Protein AF-A0A1I1H0F3-F1 (afdb_monomer)

Radius of gyration: 23.5 Å; Cα contacts (8 Å, |Δi|>4): 215; chains: 1; bounding box: 67×67×45 Å

Foldseek 3Di:
DDDDDDDDDDDDDDDDDDDDDDDDDDDDDDDPPDVPPVVVVVVVVVVVVVQVQQQDWQDPVNVCVLCVVVVFDKAFDPDDDLCLAPFDWTWIDGPNKIKIKGADNGSVSLVVQVVQADLQRQGGVNHGSDQPARWFWFDGHRMIMIIRDDPVVVQVSCCVRGNHTPRD

Structure (mmCIF, N/CA/C/O backbone):
data_AF-A0A1I1H0F3-F1
#
_entry.id   AF-A0A1I1H0F3-F1
#
loop_
_atom_site.group_PDB
_atom_site.id
_atom_site.type_symbol
_atom_site.label_atom_id
_atom_site.label_alt_id
_atom_site.label_comp_id
_atom_site.label_asym_id
_atom_site.label_entity_id
_atom_site.label_seq_id
_atom_site.pdbx_PDB_ins_code
_atom_site.Cartn_x
_atom_site.Cartn_y
_atom_site.Cartn_z
_atom_site.occupancy
_atom_site.B_iso_or_equiv
_atom_site.auth_seq_id
_atom_site.auth_comp_id
_atom_site.auth_asym_id
_atom_site.auth_atom_id
_atom_site.pdbx_PDB_model_num
ATOM 1 N N . MET A 1 1 ? -47.892 -18.782 11.799 1.00 42.34 1 MET A N 1
ATOM 2 C CA . MET A 1 1 ? -47.620 -20.010 11.016 1.00 42.34 1 MET A CA 1
ATOM 3 C C . MET A 1 1 ? -46.117 -20.148 10.818 1.00 42.34 1 MET A C 1
ATOM 5 O O . MET A 1 1 ? -45.502 -19.224 10.311 1.00 42.34 1 MET A O 1
ATOM 9 N N . LYS A 1 2 ? -45.526 -21.258 11.277 1.00 52.66 2 LYS A N 1
ATOM 10 C CA . LYS A 1 2 ? -44.094 -21.575 11.137 1.00 52.66 2 LYS A CA 1
ATOM 11 C C . LYS A 1 2 ? -43.826 -22.123 9.733 1.00 52.66 2 LYS A C 1
ATOM 13 O O . LYS A 1 2 ? -44.482 -23.089 9.350 1.00 52.66 2 LYS A O 1
ATOM 18 N N . ARG A 1 3 ? -42.848 -21.582 9.005 1.00 56.72 3 ARG A N 1
ATOM 19 C CA . ARG A 1 3 ? -42.232 -22.269 7.858 1.00 56.72 3 ARG A CA 1
ATOM 20 C C . ARG A 1 3 ? -40.715 -22.158 7.972 1.00 56.72 3 ARG A C 1
ATOM 22 O O . ARG A 1 3 ? -40.192 -21.163 8.457 1.00 56.72 3 ARG A O 1
ATOM 29 N N . LYS A 1 4 ? -40.085 -23.293 7.698 1.00 53.72 4 LYS A N 1
ATOM 30 C CA . LYS A 1 4 ? -38.813 -23.780 8.229 1.00 53.72 4 LYS A CA 1
ATOM 31 C C . LYS A 1 4 ? -37.687 -23.535 7.219 1.00 53.72 4 LYS A C 1
ATOM 33 O O . LYS A 1 4 ? -37.937 -23.614 6.020 1.00 53.72 4 LYS A O 1
ATOM 38 N N . SER A 1 5 ? -36.476 -23.297 7.728 1.00 48.81 5 SER A N 1
ATOM 39 C CA . SER A 1 5 ? -35.208 -23.325 6.989 1.00 48.81 5 SER A CA 1
ATOM 40 C C . SER A 1 5 ? -35.023 -24.613 6.194 1.00 48.81 5 SER A C 1
ATOM 42 O O . SER A 1 5 ? -35.322 -25.694 6.701 1.00 48.81 5 SER A O 1
ATOM 44 N N . ILE A 1 6 ? -34.418 -24.497 5.012 1.00 61.78 6 ILE A N 1
ATOM 45 C CA . ILE A 1 6 ? -33.747 -25.605 4.331 1.00 61.78 6 ILE A CA 1
ATOM 46 C C . ILE A 1 6 ? -32.340 -25.118 3.975 1.00 61.78 6 ILE A C 1
ATOM 48 O O . ILE A 1 6 ? -32.153 -24.296 3.084 1.00 61.78 6 ILE A O 1
ATOM 52 N N . LEU A 1 7 ? -31.373 -25.593 4.761 1.00 49.56 7 LEU A N 1
ATOM 53 C CA . LEU A 1 7 ? -29.944 -25.567 4.471 1.00 49.56 7 LEU A CA 1
ATOM 54 C C . LEU A 1 7 ? -29.680 -26.633 3.397 1.00 49.56 7 LEU A C 1
ATOM 56 O O . LEU A 1 7 ? -29.901 -27.814 3.658 1.00 49.56 7 LEU A O 1
ATOM 60 N N . THR A 1 8 ? -29.179 -26.251 2.228 1.00 60.53 8 THR A N 1
ATOM 61 C CA . THR A 1 8 ? -28.608 -27.197 1.256 1.00 60.53 8 THR A CA 1
ATOM 62 C C . THR A 1 8 ? -27.093 -27.066 1.273 1.00 60.53 8 THR A C 1
ATOM 64 O O . THR A 1 8 ? -26.519 -26.159 0.680 1.00 60.53 8 THR A O 1
ATOM 67 N N . LEU A 1 9 ? -26.467 -27.978 2.015 1.00 46.19 9 LEU A N 1
ATOM 68 C CA . LEU A 1 9 ? -25.030 -28.198 2.091 1.00 46.19 9 LEU A CA 1
ATOM 69 C C . LEU A 1 9 ? -24.643 -29.169 0.964 1.00 46.19 9 LEU A C 1
ATOM 71 O O . LEU A 1 9 ? -24.846 -30.374 1.091 1.00 46.19 9 LEU A O 1
ATOM 75 N N . THR A 1 10 ? -24.130 -28.664 -0.156 1.00 59.62 10 THR A N 1
ATOM 76 C CA . THR A 1 10 ? -23.590 -29.515 -1.227 1.00 59.62 10 THR A CA 1
ATOM 77 C C . THR A 1 10 ? -22.103 -29.748 -0.995 1.00 59.62 10 THR A C 1
ATOM 79 O O . THR A 1 10 ? -21.269 -28.891 -1.277 1.00 59.62 10 THR A O 1
ATOM 82 N N . LEU A 1 11 ? -21.793 -30.928 -0.462 1.00 48.69 11 LEU A N 1
ATOM 83 C CA . LEU A 1 11 ? -20.453 -31.490 -0.366 1.00 48.6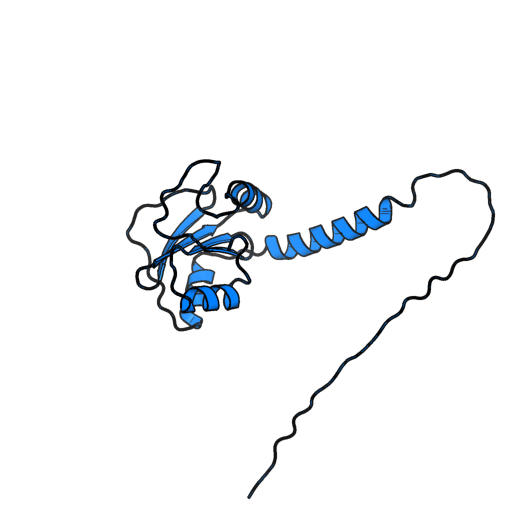9 11 LEU A CA 1
ATOM 84 C C . LEU A 1 11 ? -20.069 -32.039 -1.754 1.00 48.69 11 LEU A C 1
ATOM 86 O O . LEU A 1 11 ? -20.609 -33.057 -2.180 1.00 48.69 11 LEU A O 1
ATOM 90 N N . VAL A 1 12 ? -19.173 -31.368 -2.480 1.00 62.12 12 VAL A N 1
ATOM 91 C CA . VAL A 1 12 ? -18.610 -31.899 -3.734 1.00 62.12 12 VAL A CA 1
ATOM 92 C C . VAL A 1 12 ? -17.225 -32.454 -3.433 1.00 62.12 12 VAL A C 1
ATOM 94 O O . VAL A 1 12 ? -16.234 -31.731 -3.411 1.00 62.12 12 VAL A O 1
ATOM 97 N N . SER A 1 13 ? -17.166 -33.758 -3.179 1.00 55.97 13 SER A N 1
ATOM 98 C CA . SER A 1 13 ? -15.934 -34.539 -3.227 1.00 55.97 13 SER A CA 1
ATOM 99 C C . SER A 1 13 ? -15.834 -35.202 -4.600 1.00 55.97 13 SER A C 1
ATOM 101 O O . SER A 1 13 ? -16.546 -36.170 -4.866 1.00 55.97 13 SER A O 1
ATOM 103 N N . MET A 1 14 ? -14.940 -34.722 -5.462 1.00 51.75 14 MET A N 1
ATOM 104 C CA . MET A 1 14 ? -14.473 -35.507 -6.606 1.00 51.75 14 MET A CA 1
ATOM 105 C C . MET A 1 14 ? -12.957 -35.639 -6.552 1.00 51.75 14 MET A C 1
ATOM 107 O O . MET A 1 14 ? -12.189 -34.808 -7.027 1.00 51.75 14 MET A O 1
ATOM 111 N N . LEU A 1 15 ? -12.571 -36.742 -5.919 1.00 56.00 15 LEU A N 1
ATOM 112 C CA . LEU A 1 15 ? -11.284 -37.397 -6.018 1.00 56.00 15 LEU A CA 1
ATOM 113 C C . LEU A 1 15 ? -11.090 -37.841 -7.477 1.00 56.00 15 LEU A C 1
ATOM 115 O O . LEU A 1 15 ? -11.823 -38.700 -7.958 1.00 56.00 15 LEU A O 1
ATOM 119 N N . SER A 1 16 ? -10.126 -37.253 -8.182 1.00 55.16 16 SER A N 1
ATOM 120 C CA . SER A 1 16 ? -9.688 -37.739 -9.494 1.00 55.16 16 SER A CA 1
ATOM 121 C C . SER A 1 16 ? -8.245 -38.211 -9.389 1.00 55.16 16 SER A C 1
ATOM 123 O O . SER A 1 16 ? -7.298 -37.454 -9.576 1.00 55.16 16 SER A O 1
ATOM 125 N N . THR A 1 17 ? -8.087 -39.488 -9.049 1.00 51.88 17 THR A N 1
ATOM 126 C CA . THR A 1 17 ? -6.879 -40.266 -9.324 1.00 51.88 17 THR A CA 1
ATOM 127 C C . THR A 1 17 ? -6.742 -40.433 -10.833 1.00 51.88 17 THR A C 1
ATOM 129 O O . THR A 1 17 ? -7.528 -41.155 -11.444 1.00 51.88 17 THR A O 1
ATOM 132 N N . VAL A 1 18 ? -5.746 -39.788 -11.441 1.00 59.53 18 VAL A N 1
ATOM 133 C CA . VAL A 1 18 ? -5.332 -40.119 -12.808 1.00 59.53 18 VAL A CA 1
ATOM 134 C C . VAL A 1 18 ? -4.363 -41.294 -12.736 1.00 59.53 18 VAL A C 1
ATOM 136 O O . VAL A 1 18 ? -3.294 -41.218 -12.133 1.00 59.53 18 VAL A O 1
ATOM 139 N N . VAL A 1 19 ? -4.798 -42.401 -13.330 1.00 59.81 19 VAL A N 1
ATOM 140 C CA . VAL A 1 19 ? -4.054 -43.644 -13.513 1.00 59.81 19 VAL A CA 1
ATOM 141 C C . VAL A 1 19 ? -2.915 -43.407 -14.503 1.00 59.81 19 VAL A C 1
ATOM 143 O O . VAL A 1 19 ? -3.135 -42.949 -15.623 1.00 59.81 19 VAL A O 1
ATOM 146 N N . LEU A 1 20 ? -1.696 -43.755 -14.092 1.00 53.69 20 LEU A N 1
ATOM 147 C CA . LEU A 1 20 ? -0.551 -43.911 -14.981 1.00 53.69 20 LEU A CA 1
ATOM 148 C C . LEU A 1 20 ? -0.777 -45.150 -15.855 1.00 53.69 20 LEU A C 1
ATOM 150 O O . LEU A 1 20 ? -0.683 -46.277 -15.372 1.00 53.69 20 LEU A O 1
ATOM 154 N N . ILE A 1 21 ? -1.054 -44.943 -17.141 1.00 60.72 21 ILE A N 1
ATOM 155 C CA . ILE A 1 21 ? -0.974 -45.998 -18.154 1.00 60.72 21 ILE A CA 1
ATOM 156 C C . ILE A 1 21 ? 0.386 -45.860 -18.833 1.00 60.72 21 ILE A C 1
ATOM 158 O O . ILE A 1 21 ? 0.605 -44.973 -19.655 1.00 60.72 21 ILE A O 1
ATOM 162 N N . GLY A 1 22 ? 1.314 -46.737 -18.455 1.00 42.88 22 GLY A N 1
ATOM 163 C CA . GLY A 1 22 ? 2.508 -47.018 -19.239 1.00 42.88 22 GLY A CA 1
ATOM 164 C C . GLY A 1 22 ? 2.218 -48.128 -20.247 1.00 42.88 22 GLY A C 1
ATOM 165 O O . GLY A 1 22 ? 1.671 -49.162 -19.872 1.00 42.88 22 GLY A O 1
ATOM 166 N N . GLY A 1 23 ? 2.632 -47.930 -21.502 1.00 39.69 23 GLY A N 1
ATOM 167 C CA . GLY A 1 23 ? 2.860 -49.036 -22.433 1.00 39.69 23 GLY A CA 1
ATOM 168 C C . GLY A 1 23 ? 2.566 -48.754 -23.905 1.00 39.69 23 GLY A C 1
ATOM 169 O O . GLY A 1 23 ? 1.469 -49.041 -24.371 1.00 39.69 23 GLY A O 1
ATOM 170 N N . CYS A 1 24 ? 3.586 -48.339 -24.667 1.00 40.09 24 CYS A N 1
ATOM 171 C CA . CYS A 1 24 ? 3.897 -49.004 -25.937 1.00 40.09 24 CYS A CA 1
ATOM 172 C C . CYS A 1 24 ? 5.334 -48.746 -26.423 1.00 40.09 24 CYS A C 1
ATOM 174 O O . CYS A 1 24 ? 5.803 -47.615 -26.476 1.00 40.09 24 CYS A O 1
ATOM 176 N N . ASN A 1 25 ? 5.945 -49.857 -26.836 1.00 41.53 25 ASN A N 1
ATOM 177 C CA . ASN A 1 25 ? 7.059 -50.075 -27.755 1.00 41.53 25 ASN A CA 1
ATOM 178 C C . ASN A 1 25 ? 8.489 -49.603 -27.457 1.00 41.53 25 ASN A C 1
ATOM 180 O O . ASN A 1 25 ? 8.853 -48.432 -27.486 1.00 41.53 25 ASN A O 1
ATOM 184 N N . SER A 1 26 ? 9.349 -50.623 -27.394 1.00 50.00 26 SER A N 1
ATOM 185 C CA . SER A 1 26 ? 10.739 -50.582 -27.818 1.00 50.00 26 SER A CA 1
ATOM 186 C C . SER A 1 26 ? 10.850 -50.158 -29.287 1.00 50.00 26 SER A C 1
ATOM 188 O O . SER A 1 26 ? 10.581 -50.937 -30.197 1.00 50.00 26 SER A O 1
ATOM 190 N N . ALA A 1 27 ? 11.332 -48.942 -29.509 1.00 35.44 27 ALA A N 1
ATOM 191 C CA . ALA A 1 27 ? 12.095 -48.578 -30.691 1.00 35.44 27 ALA A CA 1
ATOM 192 C C . ALA A 1 27 ? 13.275 -47.726 -30.216 1.00 35.44 27 ALA A C 1
ATOM 194 O O . ALA A 1 27 ? 13.106 -46.731 -29.514 1.00 35.44 27 ALA A O 1
ATOM 195 N N . LYS A 1 28 ? 14.489 -48.186 -30.526 1.00 44.72 28 LYS A N 1
ATOM 196 C CA . LYS A 1 28 ? 15.737 -47.469 -30.270 1.00 44.72 28 LYS A CA 1
ATOM 197 C C . LYS A 1 28 ? 15.717 -46.141 -31.026 1.00 44.72 28 LYS A C 1
ATOM 199 O O . LYS A 1 28 ? 15.913 -46.144 -32.235 1.00 44.72 28 LYS A O 1
ATOM 204 N N . THR A 1 29 ? 15.631 -45.041 -30.291 1.00 33.31 29 THR A N 1
ATOM 205 C CA . THR A 1 29 ? 16.225 -43.766 -30.695 1.00 33.31 29 THR A CA 1
ATOM 206 C C . THR A 1 29 ? 16.513 -42.942 -29.449 1.00 33.31 29 THR A C 1
ATOM 208 O O . THR A 1 29 ? 15.653 -42.688 -28.612 1.00 33.31 29 THR A O 1
ATOM 211 N N . THR A 1 30 ? 17.785 -42.609 -29.300 1.00 47.47 30 THR A N 1
ATOM 212 C CA . THR A 1 30 ? 18.353 -41.729 -28.289 1.00 47.47 30 THR A CA 1
ATOM 213 C C . THR A 1 30 ? 17.699 -40.350 -28.365 1.00 47.47 30 THR A C 1
ATOM 215 O O . THR A 1 30 ? 17.894 -39.679 -29.368 1.00 47.47 30 THR A O 1
ATOM 218 N N . ASP A 1 31 ? 16.998 -39.892 -27.322 1.00 36.28 31 ASP A N 1
ATOM 219 C CA . ASP A 1 31 ? 16.785 -38.450 -27.133 1.00 36.28 31 ASP A CA 1
ATOM 220 C C . ASP A 1 31 ? 16.504 -38.070 -25.667 1.00 36.28 31 ASP A C 1
ATOM 222 O O . ASP A 1 31 ? 15.518 -38.473 -25.050 1.00 36.28 31 ASP A O 1
ATOM 226 N N . LYS A 1 32 ? 17.418 -37.288 -25.084 1.00 43.97 32 LYS A N 1
ATOM 227 C CA . LYS A 1 32 ? 17.444 -36.839 -23.679 1.00 43.97 32 LYS A CA 1
ATOM 228 C C . LYS A 1 32 ? 16.688 -35.508 -23.478 1.00 43.97 32 LYS A C 1
ATOM 230 O O . LYS A 1 32 ? 17.161 -34.664 -22.731 1.00 43.97 32 LYS A O 1
ATOM 235 N N . ASN A 1 33 ? 15.538 -35.288 -24.123 1.00 45.16 33 ASN A N 1
ATOM 236 C CA . ASN A 1 33 ? 14.913 -33.948 -24.160 1.00 45.16 33 ASN A CA 1
ATOM 237 C C . ASN A 1 33 ? 13.405 -33.876 -23.834 1.00 45.16 33 ASN A C 1
ATOM 239 O O . ASN A 1 33 ? 12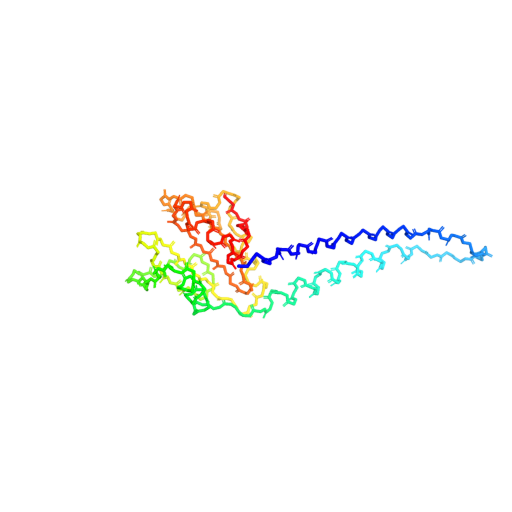.796 -32.824 -23.994 1.00 45.16 33 ASN A O 1
ATOM 243 N N . ALA A 1 34 ? 12.772 -34.949 -23.347 1.00 43.12 34 ALA A N 1
ATOM 244 C CA . ALA A 1 34 ? 11.321 -34.939 -23.085 1.00 43.12 34 ALA A CA 1
ATOM 245 C C . ALA A 1 34 ? 10.913 -34.502 -21.660 1.00 43.12 34 ALA A C 1
ATOM 247 O O . ALA A 1 34 ? 9.748 -34.184 -21.432 1.00 43.12 34 ALA A O 1
ATOM 248 N N . LYS A 1 35 ? 11.842 -34.466 -20.692 1.00 40.00 35 LYS A N 1
ATOM 249 C CA . LYS A 1 35 ? 11.527 -34.118 -19.290 1.00 40.00 35 LYS A CA 1
ATOM 250 C C . LYS A 1 35 ? 11.472 -32.602 -19.036 1.00 40.00 35 LYS A C 1
ATOM 252 O O . LYS A 1 35 ? 10.827 -32.169 -18.094 1.00 40.00 35 LYS A O 1
ATOM 257 N N . THR A 1 36 ? 12.082 -31.805 -19.907 1.00 43.66 36 THR A N 1
ATOM 258 C CA . THR A 1 36 ? 12.199 -30.342 -19.796 1.00 43.66 36 THR A CA 1
ATOM 259 C C . THR A 1 36 ? 10.946 -29.579 -20.241 1.00 43.66 36 THR A C 1
ATOM 261 O O . THR A 1 36 ? 10.705 -28.478 -19.758 1.00 43.66 36 THR A O 1
ATOM 264 N N . ASN A 1 37 ? 10.099 -30.154 -21.102 1.00 43.38 37 ASN A N 1
ATOM 265 C CA . ASN A 1 37 ? 8.976 -29.416 -21.703 1.00 43.38 37 ASN A CA 1
ATOM 266 C C . ASN A 1 37 ? 7.716 -29.339 -20.819 1.00 43.38 37 ASN A C 1
ATOM 268 O O . ASN A 1 37 ? 6.918 -28.413 -20.969 1.00 43.38 37 ASN A O 1
ATOM 272 N N . ILE A 1 38 ? 7.512 -30.287 -19.896 1.00 47.88 38 ILE A N 1
ATOM 273 C CA . ILE A 1 38 ? 6.316 -30.312 -19.029 1.00 47.88 38 ILE A CA 1
ATOM 274 C C . ILE A 1 38 ? 6.477 -29.355 -17.836 1.00 47.88 38 ILE A C 1
ATOM 276 O O . ILE A 1 38 ? 5.526 -28.656 -17.493 1.00 47.88 38 ILE A O 1
ATOM 280 N N . GLU A 1 39 ? 7.679 -29.253 -17.258 1.00 47.03 39 GLU A N 1
ATOM 281 C CA . GLU A 1 39 ? 7.983 -28.268 -16.206 1.00 47.03 39 GLU A CA 1
ATOM 282 C C . GLU A 1 39 ? 7.907 -26.834 -16.752 1.00 47.03 39 GLU A C 1
ATOM 284 O O . GLU A 1 39 ? 7.196 -26.010 -16.183 1.00 47.03 39 GLU A O 1
ATOM 289 N N . GLN A 1 40 ? 8.480 -26.577 -17.935 1.00 50.28 40 GLN A N 1
ATOM 290 C CA . GLN A 1 40 ? 8.407 -25.266 -18.597 1.00 50.28 40 GLN A CA 1
ATOM 291 C C . GLN A 1 40 ? 6.979 -24.838 -18.960 1.00 50.28 40 GLN A C 1
ATOM 293 O O . GLN A 1 40 ? 6.664 -23.651 -18.929 1.00 50.28 40 GLN A O 1
ATOM 298 N N . SER A 1 41 ? 6.100 -25.784 -19.303 1.00 47.91 41 SER A N 1
ATOM 299 C CA . SER A 1 41 ? 4.706 -25.486 -19.656 1.00 47.91 41 SER A CA 1
ATOM 300 C C . SER A 1 41 ? 3.845 -25.202 -18.421 1.00 47.91 41 SER A C 1
ATOM 302 O O . SER A 1 41 ? 2.985 -24.328 -18.463 1.00 47.91 41 SER A O 1
ATOM 304 N N . ALA A 1 42 ? 4.081 -25.898 -17.305 1.00 50.38 42 ALA A N 1
ATOM 305 C CA . ALA A 1 42 ? 3.392 -25.632 -16.042 1.00 50.38 42 ALA A CA 1
ATOM 306 C C . ALA A 1 42 ? 3.877 -24.331 -15.378 1.00 50.38 42 ALA A C 1
ATOM 308 O O . ALA A 1 42 ? 3.069 -23.607 -14.793 1.00 50.38 42 ALA A O 1
ATOM 309 N N . GLU A 1 43 ? 5.169 -24.012 -15.499 1.00 48.38 43 GLU A N 1
ATOM 310 C CA . GLU A 1 43 ? 5.729 -22.717 -15.105 1.00 48.38 43 GLU A CA 1
ATOM 311 C C . GLU A 1 43 ? 5.177 -21.588 -15.973 1.00 48.38 43 GLU A C 1
ATOM 313 O O . GLU A 1 43 ? 4.659 -20.632 -15.412 1.00 48.38 43 GLU A O 1
ATOM 318 N N . LYS A 1 44 ? 5.147 -21.732 -17.308 1.00 51.75 44 LYS A N 1
ATOM 319 C CA . LYS A 1 44 ? 4.524 -20.741 -18.207 1.00 51.75 44 LYS A CA 1
ATOM 320 C C . LYS A 1 44 ? 3.049 -20.505 -17.916 1.00 51.75 44 LYS A C 1
ATOM 322 O O . LYS A 1 44 ? 2.620 -19.364 -17.922 1.00 51.75 44 LYS A O 1
ATOM 327 N N . VAL A 1 45 ? 2.266 -21.548 -17.641 1.00 54.22 45 VAL A N 1
ATOM 328 C CA . VAL A 1 45 ? 0.836 -21.386 -17.324 1.00 54.22 45 VAL A CA 1
ATOM 329 C C . VAL A 1 45 ? 0.639 -20.730 -15.952 1.00 54.22 45 VAL A C 1
ATOM 331 O O . VAL A 1 45 ? -0.282 -19.933 -15.791 1.00 54.22 45 VAL A O 1
ATOM 334 N N . LYS A 1 46 ? 1.502 -21.005 -14.963 1.00 52.59 46 LYS A N 1
ATOM 335 C CA . LYS A 1 46 ? 1.499 -20.267 -13.687 1.00 52.59 46 LYS A CA 1
ATOM 336 C C . LYS A 1 46 ? 1.914 -18.810 -13.865 1.00 52.59 46 LYS A C 1
ATOM 338 O O . LYS A 1 46 ? 1.265 -17.952 -13.278 1.00 52.59 46 LYS A O 1
ATOM 343 N N . ASP A 1 47 ? 2.933 -18.545 -14.674 1.00 51.56 47 ASP A N 1
ATOM 344 C CA . ASP A 1 47 ? 3.380 -17.194 -15.011 1.00 51.56 47 ASP A CA 1
ATOM 345 C C . ASP A 1 47 ? 2.296 -16.433 -15.767 1.00 51.56 47 ASP A C 1
ATOM 347 O O . ASP A 1 47 ? 1.998 -15.300 -15.419 1.00 51.56 47 ASP A O 1
ATOM 351 N N . ASP A 1 48 ? 1.630 -17.059 -16.736 1.00 50.06 48 ASP A N 1
ATOM 352 C CA . ASP A 1 48 ? 0.563 -16.439 -17.519 1.00 50.06 48 ASP A CA 1
ATOM 353 C C . ASP A 1 48 ? -0.677 -16.161 -16.649 1.00 50.06 48 ASP A C 1
ATOM 355 O O . ASP A 1 48 ? -1.258 -15.082 -16.734 1.00 50.06 48 ASP A O 1
ATOM 359 N N . VAL A 1 49 ? -1.060 -17.068 -15.741 1.00 52.56 49 VAL A N 1
ATOM 360 C CA . VAL A 1 49 ? -2.185 -16.845 -14.808 1.00 52.56 49 VAL A CA 1
ATOM 361 C C . VAL A 1 49 ? -1.836 -15.814 -13.723 1.00 52.56 49 VAL A C 1
ATOM 363 O O . VAL A 1 49 ? -2.678 -14.979 -13.383 1.00 52.56 49 VAL A O 1
ATOM 366 N N . ALA A 1 50 ? -0.602 -15.809 -13.210 1.00 52.66 50 ALA A N 1
ATOM 367 C CA . ALA A 1 50 ? -0.117 -14.771 -12.300 1.00 52.66 50 ALA A CA 1
ATOM 368 C C . ALA A 1 50 ? -0.021 -13.404 -13.004 1.00 52.66 50 ALA A C 1
ATOM 370 O O . ALA A 1 50 ? -0.420 -12.386 -12.436 1.00 52.66 50 ALA A O 1
ATOM 371 N N . ASN A 1 51 ? 0.417 -13.372 -14.265 1.00 52.81 51 ASN A N 1
ATOM 372 C CA . ASN A 1 51 ? 0.498 -12.168 -15.092 1.00 52.81 51 ASN A CA 1
ATOM 373 C C . ASN A 1 51 ? -0.877 -11.599 -15.441 1.00 52.81 51 ASN A C 1
ATOM 375 O O . ASN A 1 51 ? -1.045 -10.380 -15.434 1.00 52.81 51 ASN A O 1
ATOM 379 N N . VAL A 1 52 ? -1.888 -12.441 -15.678 1.00 54.22 52 VAL A N 1
ATOM 380 C CA . VAL A 1 52 ? -3.264 -11.971 -15.910 1.00 54.22 52 VAL A CA 1
ATOM 381 C C . VAL A 1 52 ? -3.816 -11.240 -14.681 1.00 54.22 52 VAL A C 1
ATOM 383 O O . VAL A 1 52 ? -4.451 -10.202 -14.841 1.00 54.22 52 VAL A O 1
ATOM 386 N N . GLY A 1 53 ? -3.529 -11.707 -13.459 1.00 54.03 53 GLY A N 1
ATOM 387 C CA . GLY A 1 53 ? -3.911 -11.000 -12.227 1.00 54.03 53 GLY A CA 1
ATOM 388 C C . GLY A 1 53 ? -3.082 -9.737 -11.949 1.00 54.03 53 GLY A C 1
ATOM 389 O O . GLY A 1 53 ? -3.608 -8.752 -11.431 1.00 54.03 53 GLY A O 1
ATOM 390 N N . ASN A 1 54 ? -1.802 -9.738 -12.330 1.00 55.97 54 ASN A N 1
ATOM 391 C CA . ASN A 1 54 ? -0.866 -8.637 -12.082 1.00 55.97 54 ASN A CA 1
ATOM 392 C C . ASN A 1 54 ? -0.979 -7.466 -13.075 1.00 55.97 54 ASN A C 1
ATOM 394 O O . ASN A 1 54 ? -0.493 -6.376 -12.779 1.00 55.97 54 ASN A O 1
ATOM 398 N N . ASN A 1 55 ? -1.622 -7.673 -14.225 1.00 63.00 55 ASN A N 1
ATOM 399 C CA . ASN A 1 55 ? -1.887 -6.626 -15.218 1.00 63.00 55 ASN A CA 1
ATOM 400 C C . ASN A 1 55 ? -3.208 -5.879 -14.978 1.00 63.00 55 ASN A C 1
ATOM 402 O O . ASN A 1 55 ? -3.545 -4.957 -15.722 1.00 63.00 55 ASN A O 1
ATOM 406 N N . ILE A 1 56 ? -3.973 -6.260 -13.952 1.00 82.75 56 ILE A N 1
ATOM 407 C CA . ILE A 1 56 ? -5.195 -5.547 -13.586 1.00 82.75 56 ILE A CA 1
ATOM 408 C C . ILE A 1 56 ? -4.794 -4.261 -12.872 1.00 82.75 56 ILE A C 1
ATOM 410 O O . ILE A 1 56 ? -4.143 -4.290 -11.826 1.00 82.75 56 ILE A O 1
ATOM 414 N N . LYS A 1 57 ? -5.193 -3.126 -13.445 1.00 90.19 57 LYS A N 1
ATOM 415 C CA . LYS A 1 57 ? -4.960 -1.823 -12.835 1.00 90.19 57 LYS A CA 1
ATOM 416 C C . LYS A 1 57 ? -5.776 -1.707 -11.548 1.00 90.19 57 LYS A C 1
ATOM 418 O O . LYS A 1 57 ? -6.989 -1.893 -11.583 1.00 90.19 57 LYS A O 1
ATOM 423 N N . TYR A 1 58 ? -5.114 -1.394 -10.441 1.00 94.75 58 TYR A N 1
ATOM 424 C CA . TYR A 1 58 ? -5.762 -1.089 -9.169 1.00 94.75 58 TYR A CA 1
ATOM 425 C C . TYR A 1 58 ? -5.256 0.254 -8.674 1.00 94.75 58 TYR A C 1
ATOM 427 O O . TYR A 1 58 ? -4.068 0.413 -8.413 1.00 94.75 58 TYR A O 1
ATOM 435 N N . THR A 1 59 ? -6.138 1.236 -8.595 1.00 97.06 59 THR A N 1
ATOM 436 C CA . THR A 1 59 ? -5.753 2.636 -8.440 1.00 97.06 59 THR A CA 1
ATOM 437 C C . THR A 1 59 ? -5.917 3.159 -7.025 1.00 97.06 59 THR A C 1
ATOM 439 O O . THR A 1 59 ? -6.559 2.546 -6.167 1.00 97.06 59 THR A O 1
ATOM 442 N N . ALA A 1 60 ? -5.401 4.365 -6.790 1.00 97.50 60 ALA A N 1
ATOM 443 C CA . ALA A 1 60 ? -5.674 5.102 -5.561 1.00 97.50 60 ALA A CA 1
ATOM 444 C C . ALA A 1 60 ? -7.178 5.352 -5.341 1.00 97.50 60 ALA A C 1
ATOM 446 O O . ALA A 1 60 ? -7.629 5.387 -4.194 1.00 97.50 60 ALA A O 1
ATOM 447 N N . ILE A 1 61 ? -7.956 5.492 -6.421 1.00 97.19 61 ILE A N 1
ATOM 448 C CA . ILE A 1 61 ? -9.417 5.638 -6.366 1.00 97.19 61 ILE A CA 1
ATOM 449 C C . ILE A 1 61 ? -10.070 4.316 -5.957 1.00 97.19 61 ILE A C 1
ATOM 451 O O . ILE A 1 61 ? -10.953 4.324 -5.101 1.00 97.19 61 ILE A O 1
ATOM 455 N N . ASP A 1 62 ? -9.613 3.190 -6.509 1.00 97.69 62 ASP A N 1
ATOM 456 C CA . ASP A 1 62 ? -10.136 1.862 -6.164 1.00 97.69 62 ASP A CA 1
ATOM 457 C C . ASP A 1 62 ? -9.900 1.548 -4.684 1.00 97.69 62 ASP A C 1
ATOM 459 O O . ASP A 1 62 ? -10.837 1.186 -3.974 1.00 97.69 62 ASP A O 1
ATOM 463 N N . LEU A 1 63 ? -8.689 1.820 -4.178 1.00 98.00 63 LEU A N 1
ATOM 464 C CA . LEU A 1 63 ? -8.384 1.697 -2.752 1.00 98.00 63 LEU A CA 1
ATOM 465 C C . LEU A 1 63 ? -9.321 2.542 -1.886 1.00 98.00 63 LEU A C 1
ATOM 467 O O . LEU A 1 63 ? -9.855 2.056 -0.889 1.00 98.00 63 LEU A O 1
ATOM 471 N N . LYS A 1 64 ? -9.535 3.808 -2.256 1.00 97.69 64 LYS A N 1
ATOM 472 C CA . LYS A 1 64 ? -10.425 4.704 -1.513 1.00 97.69 64 LYS A CA 1
ATOM 473 C C . LYS A 1 64 ? -11.858 4.179 -1.505 1.00 97.69 64 LYS A C 1
ATOM 475 O O . LYS A 1 64 ? -12.476 4.145 -0.443 1.00 97.69 64 LYS A O 1
ATOM 480 N N . ASN A 1 65 ? -12.362 3.736 -2.653 1.00 97.75 65 ASN A N 1
ATOM 481 C CA . ASN A 1 65 ? -13.708 3.191 -2.783 1.00 97.75 65 ASN A CA 1
ATOM 482 C C . ASN A 1 65 ? -13.887 1.926 -1.947 1.00 97.75 65 ASN A C 1
ATOM 484 O O . ASN A 1 65 ? -14.848 1.845 -1.188 1.00 97.75 65 ASN A O 1
ATOM 488 N N . ASP A 1 66 ? -12.959 0.974 -2.022 1.00 97.62 66 ASP A N 1
ATOM 489 C CA . ASP A 1 66 ? -13.058 -0.279 -1.275 1.00 97.62 66 ASP A CA 1
ATOM 490 C C . ASP A 1 66 ? -13.071 -0.044 0.243 1.00 97.62 66 ASP A C 1
ATOM 492 O O . ASP A 1 66 ? -13.883 -0.629 0.964 1.00 97.62 66 ASP A O 1
ATOM 496 N N . ILE A 1 67 ? -12.221 0.860 0.738 1.00 97.50 67 ILE A N 1
ATOM 497 C CA . ILE A 1 67 ? -12.154 1.194 2.167 1.00 97.50 67 ILE A CA 1
ATOM 498 C C . ILE A 1 67 ? -13.398 1.971 2.627 1.00 97.50 67 ILE A C 1
ATOM 500 O O . ILE A 1 67 ? -13.914 1.715 3.718 1.00 97.50 67 ILE A O 1
ATOM 504 N N . VAL A 1 68 ? -13.925 2.875 1.795 1.00 97.19 68 VAL A N 1
ATOM 505 C CA . VAL A 1 68 ? -15.176 3.600 2.080 1.00 97.19 68 VAL A CA 1
ATOM 506 C C . VAL A 1 68 ? -16.385 2.667 2.066 1.00 97.19 68 VAL A C 1
ATOM 508 O O . VAL A 1 68 ? -17.217 2.737 2.971 1.00 97.19 68 VAL A O 1
ATOM 511 N N . ASN A 1 69 ? -16.459 1.752 1.101 1.00 97.88 69 ASN A N 1
A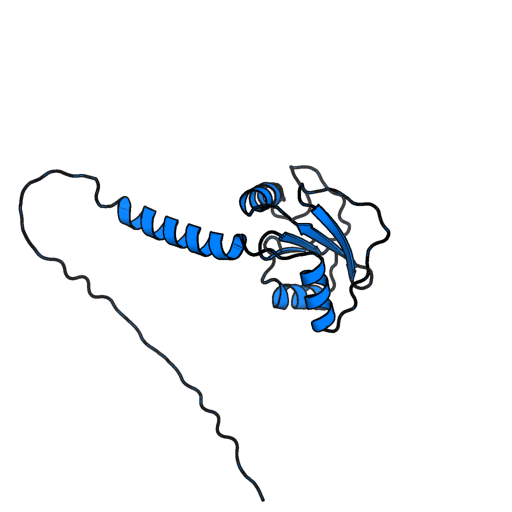TOM 512 C CA . ASN A 1 69 ? -17.518 0.747 1.006 1.00 97.88 69 ASN A CA 1
ATOM 513 C C . ASN A 1 69 ? -17.496 -0.226 2.192 1.00 97.88 69 ASN A C 1
ATOM 515 O O . ASN A 1 69 ? -18.548 -0.697 2.619 1.00 97.88 69 ASN A O 1
ATOM 519 N N . ALA A 1 70 ? -16.321 -0.475 2.773 1.00 96.94 70 ALA A N 1
ATOM 520 C CA . ALA A 1 70 ? -16.169 -1.223 4.018 1.00 96.94 70 ALA A CA 1
ATOM 521 C C . ALA A 1 70 ? -16.573 -0.431 5.283 1.00 96.94 70 ALA A C 1
ATOM 523 O O . ALA A 1 70 ? -16.490 -0.951 6.394 1.00 96.94 70 ALA A O 1
ATOM 524 N N . GLY A 1 71 ? -17.026 0.820 5.142 1.00 97.38 71 GLY A N 1
ATOM 525 C CA . GLY A 1 71 ? -17.513 1.652 6.244 1.00 97.38 71 GLY A CA 1
ATOM 526 C C . GLY A 1 71 ? -16.439 2.498 6.932 1.00 97.38 71 GLY A C 1
ATOM 527 O O . GLY A 1 71 ? -16.713 3.111 7.968 1.00 97.38 71 GLY A O 1
ATOM 528 N N . TYR A 1 72 ? -15.229 2.574 6.374 1.00 97.38 72 TYR A N 1
ATOM 529 C CA . TYR A 1 72 ? -14.141 3.374 6.928 1.00 97.38 72 TYR A CA 1
ATOM 530 C C . TYR A 1 72 ? -13.985 4.718 6.214 1.00 97.38 72 TYR A C 1
ATOM 532 O O . TYR A 1 72 ? -14.390 4.909 5.072 1.00 97.38 72 TYR A O 1
ATOM 540 N N . LYS A 1 73 ? -13.375 5.692 6.895 1.00 95.50 73 LYS A N 1
ATOM 541 C CA . LYS A 1 73 ? -13.098 7.014 6.318 1.00 95.50 73 LYS A CA 1
ATOM 542 C C . LYS A 1 73 ? -11.628 7.117 5.949 1.00 95.50 73 LYS A C 1
ATOM 544 O O . LYS A 1 73 ? -10.785 7.184 6.842 1.00 95.50 73 LYS A O 1
ATOM 549 N N . LEU A 1 74 ? -11.358 7.191 4.651 1.00 95.00 74 LEU A N 1
ATOM 550 C CA . LEU A 1 74 ? -10.031 7.429 4.101 1.00 95.00 74 LEU A CA 1
ATOM 551 C C . LEU A 1 74 ? -9.931 8.894 3.647 1.00 95.00 74 LEU A C 1
ATOM 553 O O . LEU A 1 74 ? -10.726 9.347 2.820 1.00 95.00 74 LEU A O 1
ATOM 557 N N . LYS A 1 75 ? -9.013 9.657 4.245 1.00 95.94 75 LYS A N 1
ATOM 558 C CA . LYS A 1 75 ? -8.808 11.087 3.957 1.00 95.94 75 LYS A CA 1
ATOM 559 C C . LYS A 1 75 ? -7.521 11.284 3.179 1.00 95.94 75 LYS A C 1
ATOM 561 O O . LYS A 1 75 ? -6.565 10.566 3.430 1.00 95.94 75 LYS A O 1
ATOM 566 N N . ASP A 1 76 ? -7.473 12.273 2.303 1.00 94.88 76 ASP A N 1
ATOM 567 C CA . ASP A 1 76 ? -6.237 12.610 1.597 1.00 94.88 76 ASP A CA 1
ATOM 568 C C . ASP A 1 76 ? -5.202 13.138 2.609 1.00 94.88 76 ASP A C 1
ATOM 570 O O . ASP A 1 76 ? -5.547 13.882 3.535 1.00 94.88 76 ASP A O 1
ATOM 574 N N . SER A 1 77 ? -3.948 12.704 2.479 1.00 92.69 77 SER A N 1
ATOM 575 C CA . SER A 1 77 ? -2.853 13.214 3.304 1.00 92.69 77 SER A CA 1
ATOM 576 C C . SER A 1 77 ? -2.428 14.594 2.806 1.00 92.69 77 SER A C 1
ATOM 578 O O . SER A 1 77 ? -2.230 14.796 1.611 1.00 92.69 77 SER A O 1
ATOM 580 N N . ALA A 1 78 ? -2.259 15.542 3.728 1.00 87.75 78 ALA A N 1
ATOM 581 C CA . ALA A 1 78 ? -1.711 16.867 3.425 1.00 87.75 78 ALA A CA 1
ATOM 582 C C . ALA A 1 78 ? -0.173 16.906 3.501 1.00 87.75 78 ALA A C 1
ATOM 584 O O . ALA A 1 78 ? 0.434 17.953 3.281 1.00 87.75 78 ALA A O 1
ATOM 585 N N . GLU A 1 79 ? 0.460 15.792 3.869 1.00 82.94 79 GLU A N 1
ATOM 586 C CA . GLU A 1 79 ? 1.909 15.716 4.005 1.00 82.94 79 GLU A CA 1
ATOM 587 C C . GLU A 1 79 ? 2.609 15.438 2.674 1.00 82.94 79 GLU A C 1
ATOM 589 O O . GLU A 1 79 ? 2.017 14.919 1.730 1.00 82.94 79 GLU A O 1
ATOM 594 N N . GLY A 1 80 ? 3.896 15.785 2.615 1.00 81.38 80 GLY A N 1
ATOM 595 C CA . GLY A 1 80 ? 4.733 15.530 1.449 1.00 81.38 80 GLY A CA 1
ATOM 596 C C . GLY A 1 80 ? 4.919 14.038 1.168 1.00 81.38 80 GLY A C 1
ATOM 597 O O . GLY A 1 80 ? 4.929 13.214 2.089 1.00 81.38 80 GLY A O 1
ATOM 598 N N . LYS A 1 81 ? 5.113 13.730 -0.117 1.00 89.25 81 LYS A N 1
ATOM 599 C CA . LYS A 1 81 ? 5.408 12.382 -0.602 1.00 89.25 81 LYS A CA 1
ATOM 600 C C . LYS A 1 81 ? 6.755 11.898 -0.076 1.00 89.25 81 LYS A C 1
ATOM 602 O O . LYS A 1 81 ? 7.683 12.692 0.094 1.00 89.25 81 LYS A O 1
ATOM 607 N N . LYS A 1 82 ? 6.852 10.603 0.204 1.00 89.88 82 LYS A N 1
ATOM 608 C CA . LYS A 1 82 ? 8.086 9.954 0.656 1.00 89.88 82 LYS A CA 1
ATOM 609 C C . LYS A 1 82 ? 8.919 9.409 -0.490 1.00 89.88 82 LYS A C 1
ATOM 611 O O . LYS A 1 82 ? 10.138 9.394 -0.367 1.00 89.88 82 LYS A O 1
ATOM 616 N N . GLU A 1 83 ? 8.266 8.981 -1.565 1.00 92.44 83 GLU A N 1
ATOM 617 C CA . GLU A 1 83 ? 8.900 8.460 -2.777 1.00 92.44 83 GLU A CA 1
ATOM 618 C C . GLU A 1 83 ? 9.847 7.287 -2.479 1.00 92.44 83 GLU A C 1
ATOM 620 O O . GLU A 1 83 ? 10.891 7.121 -3.107 1.00 92.44 83 GLU A O 1
ATOM 625 N N . TYR A 1 84 ? 9.479 6.446 -1.504 1.00 94.25 84 TYR A N 1
ATOM 626 C CA . TYR A 1 84 ? 10.265 5.261 -1.142 1.00 94.25 84 TYR A CA 1
ATOM 627 C C . TYR A 1 84 ? 10.383 4.256 -2.289 1.00 94.25 84 TYR A C 1
ATOM 629 O O . TYR A 1 84 ? 11.333 3.478 -2.353 1.00 94.25 84 TYR A O 1
ATOM 637 N N . PHE A 1 85 ? 9.407 4.285 -3.190 1.00 97.06 85 PHE A N 1
ATOM 638 C CA . PHE A 1 85 ? 9.309 3.417 -4.342 1.00 97.06 85 PHE A CA 1
ATOM 639 C C . PHE A 1 85 ? 9.070 4.242 -5.608 1.00 97.06 85 PHE A C 1
ATOM 641 O O . PHE A 1 85 ? 8.666 5.401 -5.553 1.00 97.06 85 PHE A O 1
ATOM 648 N N . LYS A 1 86 ? 9.300 3.629 -6.769 1.00 95.88 86 LYS A N 1
ATOM 649 C CA . LYS A 1 86 ? 9.236 4.280 -8.085 1.00 95.88 86 LYS A CA 1
ATOM 650 C C . LYS A 1 86 ? 7.817 4.408 -8.640 1.00 95.88 86 LYS A C 1
ATOM 652 O O . LYS A 1 86 ? 7.635 5.044 -9.678 1.00 95.88 86 LYS A O 1
ATOM 657 N N . GLY A 1 87 ? 6.835 3.757 -8.015 1.00 96.88 87 GLY A N 1
ATOM 658 C CA . GLY A 1 87 ? 5.429 3.881 -8.395 1.00 96.88 87 GLY A CA 1
ATOM 659 C C . GLY A 1 87 ? 4.879 5.279 -8.106 1.00 96.88 87 GLY A C 1
ATOM 660 O O . GLY A 1 87 ? 5.422 6.027 -7.294 1.00 96.88 87 GLY A O 1
ATOM 661 N N . THR A 1 88 ? 3.774 5.636 -8.758 1.00 97.25 88 THR A N 1
ATOM 662 C CA . THR A 1 88 ? 3.102 6.916 -8.502 1.00 97.25 88 THR A CA 1
ATOM 663 C C . THR A 1 88 ? 2.479 6.884 -7.110 1.00 97.25 88 THR A C 1
ATOM 665 O O . THR A 1 88 ? 1.517 6.156 -6.882 1.00 97.25 88 THR A O 1
ATOM 668 N N . GLU A 1 89 ? 3.046 7.656 -6.180 1.00 97.69 89 GLU A N 1
ATOM 669 C CA . GLU A 1 89 ? 2.615 7.687 -4.779 1.00 97.69 89 GLU A CA 1
ATOM 670 C C . GLU A 1 89 ? 1.371 8.566 -4.579 1.00 97.69 89 GLU A C 1
ATOM 672 O O . GLU A 1 89 ? 1.348 9.739 -4.988 1.00 97.69 89 GLU A O 1
ATOM 677 N N . THR A 1 90 ? 0.374 8.006 -3.891 1.00 97.56 90 THR A N 1
ATOM 678 C CA . THR A 1 90 ? -0.749 8.724 -3.279 1.00 97.56 90 THR A CA 1
ATOM 679 C C . THR A 1 90 ? -0.870 8.334 -1.807 1.00 97.56 90 THR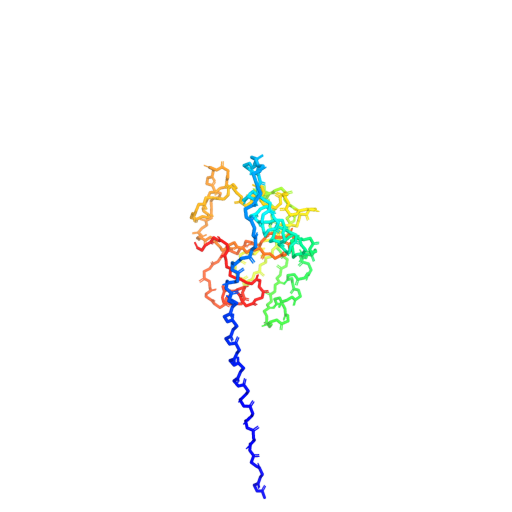 A C 1
ATOM 681 O 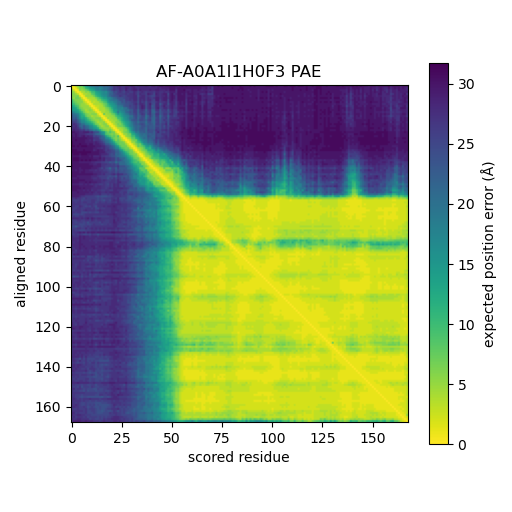O . THR A 1 90 ? -0.941 7.149 -1.475 1.00 97.56 90 THR A O 1
ATOM 684 N N . ASP A 1 91 ? -0.958 9.340 -0.939 1.00 96.88 91 ASP A N 1
ATOM 685 C CA . ASP A 1 91 ? -0.996 9.163 0.510 1.00 96.88 91 ASP A CA 1
ATOM 686 C C . ASP A 1 91 ? -2.375 9.492 1.084 1.00 96.88 91 ASP A C 1
ATOM 688 O O . ASP A 1 91 ? -2.989 10.518 0.776 1.00 96.88 91 ASP A O 1
ATOM 692 N N . TYR A 1 92 ? -2.816 8.649 2.010 1.00 97.06 92 TYR A N 1
ATOM 693 C CA . TYR A 1 92 ? -4.064 8.785 2.737 1.00 97.06 92 TYR A CA 1
ATOM 694 C C . TYR A 1 92 ? -3.875 8.631 4.248 1.00 97.06 92 TYR A C 1
ATOM 696 O O . TYR A 1 92 ? -2.942 7.991 4.727 1.00 97.06 92 TYR A O 1
ATOM 704 N N . MET A 1 93 ? -4.834 9.152 5.007 1.00 96.38 93 MET A N 1
ATOM 705 C CA . MET A 1 93 ? -4.983 8.949 6.442 1.00 96.38 93 MET A CA 1
ATOM 706 C C . MET A 1 93 ? -6.200 8.068 6.727 1.00 96.38 93 MET A C 1
ATOM 708 O O . MET A 1 93 ? -7.324 8.384 6.316 1.00 96.38 93 MET A O 1
ATOM 712 N N . LEU A 1 94 ? -5.980 6.991 7.482 1.00 95.88 94 LEU A N 1
ATOM 713 C CA . LEU A 1 94 ? -7.013 6.098 8.001 1.00 95.88 94 LEU A CA 1
ATOM 714 C C . LEU A 1 94 ? -7.048 6.220 9.529 1.00 95.88 94 LEU A C 1
ATOM 716 O O . LEU A 1 94 ? -6.274 5.603 10.258 1.00 95.88 94 LEU A O 1
ATOM 720 N N . GLY A 1 95 ? -7.921 7.094 10.032 1.00 94.12 95 GLY A N 1
ATOM 721 C CA . GLY A 1 95 ? -7.789 7.591 11.402 1.00 94.12 95 GLY A CA 1
ATOM 722 C C . GLY A 1 95 ? -6.521 8.438 11.539 1.00 94.12 95 GLY A C 1
ATOM 723 O O . GLY A 1 95 ? -6.414 9.465 10.873 1.00 94.12 95 GLY A O 1
ATOM 724 N N . ASN A 1 96 ? -5.585 7.997 12.383 1.00 93.25 96 ASN A N 1
ATOM 725 C CA . ASN A 1 96 ? -4.292 8.661 12.601 1.00 93.25 96 ASN A CA 1
ATOM 726 C C . ASN A 1 96 ? -3.121 7.936 11.918 1.00 93.25 96 ASN A C 1
ATOM 728 O O . ASN A 1 96 ? -1.987 8.394 12.021 1.00 93.25 96 ASN A O 1
ATOM 732 N N . ASP A 1 97 ? -3.389 6.823 11.238 1.00 94.62 97 ASP A N 1
ATOM 733 C CA . ASP A 1 97 ? -2.364 6.012 10.589 1.00 94.62 97 ASP A CA 1
ATOM 734 C C . ASP A 1 97 ? -2.261 6.367 9.105 1.00 94.62 97 ASP A C 1
ATOM 736 O O . ASP A 1 97 ? -3.262 6.743 8.479 1.00 94.62 97 ASP A O 1
ATOM 740 N N . ARG A 1 98 ? -1.065 6.204 8.529 1.00 94.56 98 ARG A N 1
ATOM 741 C CA . ARG A 1 98 ? -0.856 6.448 7.101 1.00 94.56 98 ARG A CA 1
ATOM 742 C C . ARG A 1 98 ? -1.100 5.199 6.268 1.00 94.56 98 ARG A C 1
ATOM 744 O O . ARG A 1 98 ? -0.706 4.096 6.641 1.00 94.56 98 ARG A O 1
ATOM 751 N N . VAL A 1 99 ? -1.720 5.405 5.113 1.00 97.06 99 VAL A N 1
ATOM 752 C CA . VAL A 1 99 ? -1.845 4.423 4.041 1.00 97.06 99 VAL A CA 1
ATOM 753 C C . VAL A 1 99 ? -1.257 5.050 2.787 1.00 97.06 99 VAL A C 1
ATOM 755 O O . VAL A 1 99 ? -1.708 6.116 2.376 1.00 97.06 99 VAL A O 1
ATOM 758 N N . ARG A 1 100 ? -0.268 4.405 2.177 1.00 97.38 100 ARG A N 1
ATOM 759 C CA . ARG A 1 100 ? 0.327 4.838 0.909 1.00 97.38 100 ARG A CA 1
ATOM 760 C C . ARG A 1 100 ? 0.013 3.826 -0.167 1.00 97.38 100 ARG A C 1
ATOM 762 O O . ARG A 1 100 ? 0.076 2.628 0.094 1.00 97.38 100 ARG A O 1
ATOM 769 N N . ILE A 1 101 ? -0.308 4.293 -1.362 1.00 98.25 101 ILE A N 1
ATOM 770 C CA . ILE A 1 101 ? -0.424 3.447 -2.546 1.00 98.25 101 ILE A CA 1
ATOM 771 C C . ILE A 1 101 ? 0.547 3.934 -3.612 1.00 98.25 101 ILE A C 1
ATOM 773 O O . ILE A 1 101 ? 0.626 5.129 -3.886 1.00 98.25 101 ILE A O 1
ATOM 777 N N . TYR A 1 102 ? 1.264 2.986 -4.202 1.00 98.31 102 TYR A N 1
ATOM 778 C CA . TYR A 1 102 ? 2.184 3.184 -5.309 1.00 98.31 102 TYR A CA 1
ATOM 779 C C . TYR A 1 102 ? 1.625 2.460 -6.527 1.00 98.31 102 TYR A C 1
ATOM 781 O O . TYR A 1 102 ? 1.548 1.230 -6.533 1.00 98.31 102 TYR A O 1
ATOM 789 N N . GLU A 1 103 ? 1.225 3.221 -7.542 1.00 97.44 103 GLU A N 1
ATOM 790 C CA . GLU A 1 103 ? 0.668 2.693 -8.791 1.00 97.44 103 GLU A CA 1
ATOM 791 C C . GLU A 1 103 ? 1.776 2.513 -9.836 1.00 97.44 103 GLU A C 1
ATOM 793 O O . GLU A 1 103 ? 2.543 3.444 -10.104 1.00 97.44 103 GLU A O 1
ATOM 798 N N . TYR A 1 104 ? 1.856 1.333 -10.456 1.00 96.38 104 TYR A N 1
ATOM 799 C CA . TYR A 1 104 ? 2.905 1.005 -11.425 1.00 96.38 104 TYR A CA 1
ATOM 800 C C . TYR A 1 104 ? 2.359 0.772 -12.828 1.00 96.38 104 TYR A C 1
ATOM 802 O O . TYR A 1 104 ? 1.299 0.188 -13.009 1.00 96.38 104 TYR A O 1
ATOM 810 N N . ASP A 1 105 ? 3.140 1.105 -13.853 1.00 91.94 105 ASP A N 1
ATOM 811 C CA . ASP A 1 105 ? 2.753 0.809 -15.243 1.00 91.94 105 ASP A CA 1
ATOM 812 C C . ASP A 1 105 ? 2.765 -0.692 -15.573 1.00 91.94 105 ASP A C 1
ATOM 814 O O . ASP A 1 105 ? 2.209 -1.107 -16.585 1.00 91.94 105 ASP A O 1
ATOM 818 N N . SER A 1 106 ? 3.452 -1.507 -14.763 1.00 87.62 106 SER A N 1
ATOM 819 C CA . SER A 1 106 ? 3.657 -2.932 -15.039 1.00 87.62 106 SER A CA 1
ATOM 820 C C . SER A 1 106 ? 3.954 -3.729 -13.774 1.00 87.62 106 SER A C 1
ATOM 822 O O . SER A 1 106 ? 4.566 -3.208 -12.834 1.00 87.62 106 SER A O 1
ATOM 824 N N . ALA A 1 107 ? 3.612 -5.014 -13.817 1.00 87.81 107 ALA A N 1
ATOM 825 C CA . ALA A 1 107 ? 3.917 -5.994 -12.781 1.00 87.81 107 ALA A CA 1
ATOM 826 C C . ALA A 1 107 ? 5.419 -6.102 -12.462 1.00 87.81 107 ALA A C 1
ATOM 828 O O . ALA A 1 107 ? 5.779 -6.246 -11.295 1.00 87.81 107 ALA A O 1
ATOM 829 N N . ASP A 1 108 ? 6.282 -5.996 -13.475 1.00 89.88 108 ASP A N 1
ATOM 830 C CA . ASP A 1 108 ? 7.733 -6.156 -13.319 1.00 89.88 108 ASP A CA 1
ATOM 831 C C . ASP A 1 108 ? 8.352 -5.014 -12.513 1.00 89.88 108 ASP A C 1
ATOM 833 O O . ASP A 1 108 ? 9.149 -5.253 -11.607 1.00 89.88 108 ASP A O 1
ATOM 837 N N . LYS A 1 109 ? 7.951 -3.764 -12.790 1.00 94.31 109 LYS A N 1
ATOM 838 C CA . LYS A 1 109 ? 8.410 -2.596 -12.016 1.00 94.31 109 LYS A CA 1
ATOM 839 C C . LYS A 1 109 ? 7.977 -2.692 -10.552 1.00 94.31 109 LYS A C 1
ATOM 841 O O . LYS A 1 109 ? 8.780 -2.424 -9.664 1.00 94.31 109 LYS A O 1
ATOM 846 N N . LEU A 1 110 ? 6.732 -3.109 -10.315 1.00 95.62 110 LEU A N 1
ATOM 847 C CA . LEU A 1 110 ? 6.222 -3.370 -8.971 1.00 95.62 110 LEU A CA 1
ATOM 848 C C . LEU A 1 110 ? 7.052 -4.453 -8.270 1.00 95.62 110 LEU A C 1
ATOM 850 O O . LEU A 1 110 ? 7.471 -4.274 -7.130 1.00 95.62 110 LEU A O 1
ATOM 854 N N . GLN A 1 111 ? 7.316 -5.572 -8.951 1.00 95.12 111 GLN A N 1
ATOM 855 C CA . GLN A 1 111 ? 8.079 -6.670 -8.367 1.00 95.12 111 GLN A CA 1
ATOM 856 C C . GLN A 1 111 ? 9.523 -6.263 -8.056 1.00 95.12 111 GLN A C 1
ATOM 858 O O . GLN A 1 111 ? 10.051 -6.646 -7.014 1.00 95.12 111 GLN A O 1
ATOM 863 N N . ALA A 1 112 ? 10.147 -5.470 -8.929 1.00 96.44 112 ALA A N 1
ATOM 864 C CA . ALA A 1 112 ? 11.486 -4.944 -8.705 1.00 96.44 112 ALA A CA 1
ATOM 865 C C . ALA A 1 112 ? 11.560 -4.118 -7.414 1.00 96.44 112 ALA A C 1
ATOM 867 O O . ALA A 1 112 ? 12.481 -4.325 -6.629 1.00 96.44 112 ALA A O 1
ATOM 868 N N . ASP A 1 113 ? 10.577 -3.252 -7.160 1.00 97.38 113 ASP A N 1
ATOM 869 C CA . ASP A 1 113 ? 10.516 -2.450 -5.937 1.00 97.38 113 ASP A CA 1
ATOM 870 C C . ASP A 1 113 ? 10.200 -3.297 -4.696 1.00 97.38 113 ASP A C 1
ATOM 872 O O . ASP A 1 113 ? 10.865 -3.137 -3.672 1.00 97.38 113 ASP A O 1
ATOM 876 N N . ILE A 1 114 ? 9.270 -4.259 -4.788 1.00 97.25 114 ILE A N 1
ATOM 877 C CA . ILE A 1 114 ? 8.978 -5.200 -3.689 1.00 97.25 114 ILE A CA 1
ATOM 878 C C . ILE A 1 114 ? 10.247 -5.945 -3.254 1.00 97.25 114 ILE A C 1
ATOM 880 O O . ILE A 1 114 ? 10.494 -6.095 -2.059 1.00 97.25 114 ILE A O 1
ATOM 884 N N . ASN A 1 115 ? 11.083 -6.367 -4.205 1.00 97.06 115 ASN A N 1
ATOM 885 C CA . ASN A 1 115 ? 12.321 -7.096 -3.919 1.00 97.06 115 ASN A CA 1
ATOM 886 C C . ASN A 1 115 ? 13.369 -6.256 -3.167 1.00 97.06 115 ASN A C 1
ATOM 888 O O . ASN A 1 115 ? 14.348 -6.809 -2.670 1.00 97.06 115 ASN A O 1
ATOM 892 N N . THR A 1 116 ? 13.192 -4.934 -3.087 1.00 97.50 116 THR A N 1
ATOM 893 C CA . THR A 1 116 ? 14.077 -4.054 -2.310 1.00 97.50 116 THR A CA 1
ATOM 894 C C . THR A 1 116 ? 13.680 -3.952 -0.839 1.00 97.50 116 THR A C 1
ATOM 896 O O . THR A 1 116 ? 14.464 -3.436 -0.039 1.00 97.50 116 THR A O 1
ATOM 899 N N . ILE A 1 117 ? 12.486 -4.425 -0.471 1.00 97.81 117 ILE A N 1
ATOM 900 C CA . ILE A 1 117 ? 11.981 -4.356 0.897 1.00 97.81 117 ILE A CA 1
ATOM 901 C C . ILE A 1 117 ? 12.643 -5.457 1.726 1.00 97.81 117 ILE A C 1
ATOM 903 O O . ILE A 1 117 ? 12.690 -6.625 1.334 1.00 97.81 117 ILE A O 1
ATOM 907 N N . SER A 1 118 ? 13.161 -5.097 2.897 1.00 96.50 118 SER A N 1
ATOM 908 C CA . SER A 1 118 ? 13.720 -6.066 3.834 1.00 96.50 118 SER A CA 1
ATOM 909 C C . SER A 1 118 ? 12.653 -7.046 4.333 1.00 96.50 118 SER A C 1
ATOM 911 O O . SER A 1 118 ? 11.468 -6.732 4.407 1.00 96.50 118 SER A O 1
ATOM 913 N N . ALA A 1 119 ? 13.078 -8.231 4.779 1.00 93.69 119 ALA A N 1
ATOM 914 C CA . ALA A 1 119 ? 12.160 -9.255 5.291 1.00 93.69 119 ALA A CA 1
ATOM 915 C C . ALA A 1 119 ? 11.307 -8.792 6.492 1.00 93.69 119 ALA A C 1
ATOM 917 O O . ALA A 1 119 ? 10.240 -9.344 6.735 1.00 93.69 119 ALA A O 1
ATOM 918 N N . ASN A 1 120 ? 11.774 -7.792 7.249 1.00 92.25 120 ASN A N 1
ATOM 919 C CA . ASN A 1 120 ? 11.034 -7.184 8.358 1.00 92.25 120 ASN A CA 1
ATOM 920 C C . ASN A 1 120 ? 10.268 -5.910 7.962 1.00 92.25 120 ASN A C 1
ATOM 922 O O . ASN A 1 120 ? 9.671 -5.283 8.833 1.00 92.25 120 ASN A O 1
ATOM 926 N N . GLY A 1 121 ? 10.330 -5.490 6.696 1.00 94.75 121 GLY A N 1
ATOM 927 C CA . GLY A 1 121 ? 9.594 -4.337 6.189 1.00 94.75 121 GLY A CA 1
ATOM 928 C C . GLY A 1 121 ? 10.105 -2.964 6.633 1.00 94.75 121 GLY A C 1
ATOM 929 O O . GLY A 1 121 ? 9.491 -1.959 6.287 1.00 94.75 121 GLY A O 1
ATOM 930 N N . MET A 1 122 ? 11.188 -2.899 7.410 1.00 95.38 122 MET A N 1
ATOM 931 C CA . MET A 1 122 ? 11.692 -1.657 8.018 1.00 95.38 122 MET A CA 1
ATOM 932 C C . MET A 1 122 ? 12.719 -0.920 7.156 1.00 95.38 122 MET A C 1
ATOM 934 O O . MET A 1 122 ? 13.053 0.229 7.437 1.00 95.38 122 MET A O 1
ATOM 938 N N . SER A 1 123 ? 13.247 -1.575 6.126 1.00 96.12 123 SER A N 1
ATOM 939 C CA . SER A 1 123 ? 14.264 -1.005 5.254 1.00 96.12 123 SER A CA 1
ATOM 940 C C . SER A 1 123 ? 13.906 -1.236 3.796 1.00 96.12 123 SER A C 1
ATOM 942 O O . SER A 1 123 ? 13.353 -2.275 3.437 1.00 96.12 123 SER A O 1
ATOM 944 N N . ILE A 1 124 ? 14.255 -0.267 2.958 1.00 96.62 124 ILE A N 1
ATOM 945 C CA . ILE A 1 124 ? 14.017 -0.291 1.516 1.00 96.62 124 ILE A CA 1
ATOM 946 C C . ILE A 1 124 ? 15.358 -0.018 0.843 1.00 96.62 124 ILE A C 1
ATOM 948 O O . ILE A 1 124 ? 16.053 0.939 1.182 1.00 96.62 124 ILE A O 1
ATOM 952 N N . ASN A 1 125 ? 15.764 -0.907 -0.064 1.00 95.50 125 ASN A N 1
ATOM 953 C CA . ASN A 1 125 ? 17.073 -0.875 -0.720 1.00 95.50 125 ASN A CA 1
ATOM 954 C C . ASN A 1 125 ? 18.249 -0.808 0.283 1.00 95.50 125 ASN A C 1
ATOM 956 O O . ASN A 1 125 ? 19.229 -0.093 0.087 1.00 95.50 125 ASN A O 1
ATOM 960 N N . GLY A 1 126 ? 18.117 -1.524 1.404 1.00 93.88 126 GLY A N 1
ATOM 961 C CA . GLY A 1 126 ? 19.122 -1.573 2.472 1.00 93.88 126 GLY A CA 1
ATOM 962 C C . GLY A 1 126 ? 19.197 -0.333 3.373 1.00 93.88 126 GLY A C 1
ATOM 963 O O . GLY A 1 126 ? 19.985 -0.341 4.315 1.00 93.88 126 GLY A O 1
ATOM 964 N N . ALA A 1 127 ? 18.386 0.702 3.133 1.00 95.19 127 ALA A N 1
ATOM 965 C CA . ALA A 1 127 ? 18.314 1.893 3.976 1.00 95.19 127 ALA A CA 1
ATOM 966 C C . ALA A 1 127 ? 17.098 1.842 4.913 1.00 95.19 127 ALA A C 1
ATOM 968 O O . ALA A 1 127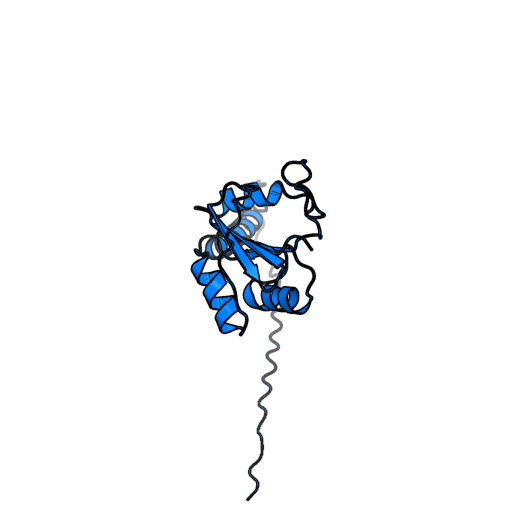 ? 16.004 1.463 4.496 1.00 95.19 127 ALA A O 1
ATOM 969 N N . ASP A 1 128 ? 17.279 2.238 6.174 1.00 93.94 128 ASP A N 1
ATOM 970 C CA . ASP A 1 128 ? 16.171 2.450 7.111 1.00 93.94 128 ASP A CA 1
ATOM 971 C C . ASP A 1 128 ? 15.341 3.661 6.661 1.00 93.94 128 ASP A C 1
ATOM 973 O O . ASP A 1 128 ? 15.886 4.733 6.386 1.00 93.94 128 ASP A O 1
ATOM 977 N N . VAL A 1 129 ? 14.025 3.479 6.564 1.00 91.12 129 VAL A N 1
ATOM 978 C CA . VAL A 1 129 ? 13.089 4.509 6.085 1.00 91.12 129 VAL A CA 1
ATOM 979 C C . VAL A 1 129 ? 12.327 5.217 7.211 1.00 91.12 129 VAL A C 1
ATOM 981 O O . VAL A 1 129 ? 11.482 6.077 6.944 1.00 91.12 129 VAL A O 1
ATOM 984 N N . GLY A 1 130 ? 12.669 4.920 8.468 1.00 88.19 130 GLY A N 1
ATOM 985 C CA . GLY A 1 130 ? 12.254 5.671 9.651 1.00 88.19 130 GLY A CA 1
ATOM 986 C C . GLY A 1 130 ? 10.812 5.424 10.087 1.00 88.19 130 GLY A C 1
ATOM 987 O O . GLY A 1 130 ? 10.196 6.307 10.689 1.00 88.19 130 GLY A O 1
ATOM 988 N N . TYR A 1 131 ? 10.245 4.255 9.784 1.00 90.31 131 TYR A N 1
ATOM 989 C CA . TYR A 1 131 ? 8.891 3.928 10.225 1.00 90.31 131 TYR A CA 1
ATOM 990 C C . TYR A 1 131 ? 8.801 3.851 11.750 1.00 90.31 131 TYR A C 1
ATOM 992 O O . TYR A 1 131 ? 9.589 3.178 12.409 1.00 90.31 131 TYR A O 1
ATOM 1000 N N . THR A 1 132 ? 7.794 4.511 12.328 1.00 87.19 132 THR A N 1
ATOM 1001 C CA . THR A 1 132 ? 7.542 4.446 13.778 1.00 87.19 132 THR A CA 1
ATOM 1002 C C . THR A 1 132 ? 7.029 3.073 14.210 1.00 87.19 132 THR A C 1
ATOM 1004 O O . THR A 1 132 ? 7.372 2.591 15.286 1.00 87.19 132 THR A O 1
ATOM 1007 N N . ASN A 1 133 ? 6.196 2.443 13.381 1.00 87.50 133 ASN A N 1
ATOM 1008 C CA . ASN A 1 133 ? 5.699 1.086 13.584 1.00 87.50 133 ASN A CA 1
ATOM 1009 C C . ASN A 1 133 ? 6.043 0.253 12.358 1.00 87.50 133 ASN A C 1
ATOM 1011 O O . ASN A 1 133 ? 6.074 0.789 11.252 1.00 87.50 133 ASN A O 1
ATOM 1015 N N . LYS A 1 134 ? 6.219 -1.057 12.547 1.00 92.12 134 LYS A N 1
ATOM 1016 C CA . LYS A 1 134 ? 6.391 -1.973 11.423 1.00 92.12 134 LYS A CA 1
ATOM 1017 C C . LYS A 1 134 ? 5.185 -1.867 10.475 1.00 92.12 134 LYS A C 1
ATOM 1019 O O . LYS A 1 134 ? 4.064 -2.095 10.938 1.00 92.12 134 LYS A O 1
ATOM 1024 N N . PRO A 1 135 ? 5.395 -1.508 9.201 1.00 95.75 135 PRO A N 1
ATOM 1025 C CA . PRO A 1 135 ? 4.311 -1.388 8.239 1.00 95.75 135 PRO A CA 1
ATOM 1026 C C . PRO A 1 135 ? 3.839 -2.757 7.738 1.00 95.75 135 PRO A C 1
ATOM 1028 O O . PRO A 1 135 ? 4.563 -3.749 7.808 1.00 95.75 135 PRO A O 1
ATOM 1031 N N . TYR A 1 136 ? 2.634 -2.776 7.176 1.00 97.31 136 TYR A N 1
ATOM 1032 C CA . TYR A 1 136 ? 2.075 -3.918 6.457 1.00 97.31 136 TYR A CA 1
ATOM 1033 C C . TYR A 1 136 ? 2.051 -3.611 4.965 1.00 97.31 136 TYR A C 1
ATOM 1035 O O . TYR A 1 136 ? 1.508 -2.581 4.556 1.00 97.31 136 TYR A O 1
ATOM 1043 N N . TYR A 1 137 ? 2.607 -4.514 4.164 1.00 97.81 137 TYR A N 1
ATOM 1044 C CA . TYR A 1 137 ? 2.686 -4.359 2.716 1.00 97.81 137 TYR A CA 1
ATOM 1045 C C . TYR A 1 137 ? 1.685 -5.273 2.028 1.00 97.81 137 TYR A C 1
ATOM 1047 O O . TYR A 1 137 ? 1.666 -6.476 2.267 1.00 97.81 137 TYR A O 1
ATOM 1055 N N . TYR A 1 138 ? 0.896 -4.728 1.115 1.00 97.56 138 TYR A N 1
ATOM 1056 C CA . TYR A 1 138 ? -0.084 -5.477 0.340 1.00 97.56 138 TYR A CA 1
ATOM 1057 C C . TYR A 1 138 ? 0.157 -5.268 -1.143 1.00 97.56 138 TYR A C 1
ATOM 1059 O O . TYR A 1 138 ? 0.565 -4.192 -1.580 1.00 97.56 138 TYR A O 1
ATOM 1067 N N . ARG A 1 139 ? -0.163 -6.292 -1.926 1.00 95.81 139 ARG A N 1
ATOM 1068 C CA . ARG A 1 139 ? -0.187 -6.212 -3.381 1.00 95.81 139 ARG A CA 1
ATOM 1069 C C . ARG A 1 139 ? -1.609 -6.418 -3.863 1.00 95.81 139 ARG A C 1
ATOM 1071 O O . ARG A 1 139 ? -2.226 -7.425 -3.527 1.00 95.81 139 ARG A O 1
ATOM 1078 N N . LYS A 1 140 ? -2.094 -5.516 -4.711 1.00 94.31 140 LYS A N 1
ATOM 1079 C CA . LYS A 1 140 ? -3.327 -5.732 -5.469 1.00 94.31 140 LYS A CA 1
ATOM 1080 C C . LYS A 1 140 ? -3.164 -5.175 -6.873 1.00 94.31 140 LYS A C 1
ATOM 1082 O O . LYS A 1 140 ? -2.832 -4.006 -7.037 1.00 94.31 140 LYS A O 1
ATOM 1087 N N . GLY A 1 141 ? -3.366 -6.030 -7.874 1.00 92.38 141 GLY A N 1
ATOM 1088 C CA . GLY A 1 141 ? -3.108 -5.675 -9.265 1.00 92.38 141 GLY A CA 1
ATOM 1089 C C . GLY A 1 141 ? -1.660 -5.222 -9.476 1.00 92.38 141 GLY A C 1
ATOM 1090 O O . GLY A 1 141 ? -0.717 -5.871 -9.014 1.00 92.38 141 GLY A O 1
ATOM 1091 N N . ASN A 1 142 ? -1.508 -4.072 -10.125 1.00 93.69 142 ASN A N 1
ATOM 1092 C CA . ASN A 1 142 ? -0.245 -3.376 -10.366 1.00 93.69 142 ASN A CA 1
ATOM 1093 C C . ASN A 1 142 ? 0.124 -2.345 -9.278 1.00 93.69 142 ASN A C 1
ATOM 1095 O O . ASN A 1 142 ? 0.886 -1.421 -9.564 1.00 93.69 142 ASN A O 1
ATOM 1099 N N . SER A 1 143 ? -0.395 -2.486 -8.055 1.00 96.94 143 SER A N 1
ATOM 1100 C CA . SER A 1 143 ? -0.151 -1.529 -6.974 1.00 96.94 143 SER A CA 1
ATOM 1101 C C . SER A 1 143 ? 0.412 -2.163 -5.708 1.00 96.94 143 SER A C 1
ATOM 1103 O O . SER A 1 143 ? 0.014 -3.261 -5.302 1.00 96.94 143 SER A O 1
ATOM 1105 N N . LEU A 1 144 ? 1.323 -1.422 -5.071 1.00 98.06 144 LEU A N 1
ATOM 1106 C CA . LEU A 1 144 ? 1.832 -1.680 -3.725 1.00 98.06 144 LEU A CA 1
ATOM 1107 C C . LEU A 1 144 ? 1.104 -0.764 -2.744 1.00 98.06 144 LEU A C 1
ATOM 1109 O O . LEU A 1 144 ? 1.065 0.447 -2.947 1.00 98.06 144 LEU A O 1
ATOM 1113 N N . ILE A 1 145 ? 0.550 -1.332 -1.677 1.00 98.19 145 ILE A N 1
ATOM 1114 C CA . ILE A 1 145 ? -0.111 -0.585 -0.609 1.00 98.19 145 ILE A CA 1
ATOM 1115 C C . ILE A 1 145 ? 0.685 -0.782 0.678 1.00 98.19 145 ILE A C 1
ATOM 1117 O O . ILE A 1 145 ? 0.994 -1.914 1.045 1.00 98.19 145 ILE A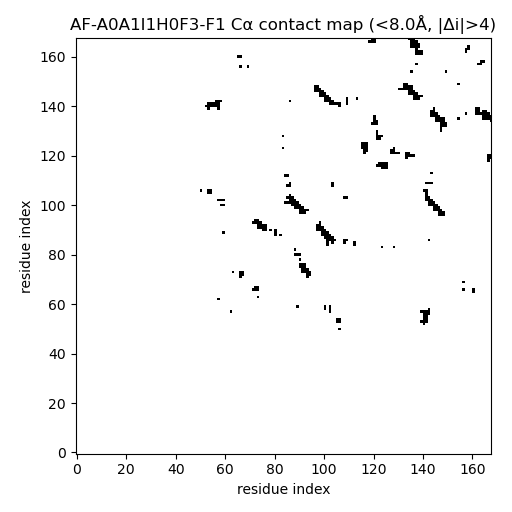 O 1
ATOM 1121 N N . VAL A 1 146 ? 0.996 0.310 1.370 1.00 97.62 146 VAL A N 1
ATOM 1122 C CA . VAL A 1 146 ? 1.746 0.326 2.629 1.00 97.62 146 VAL A CA 1
ATOM 1123 C C . VAL A 1 146 ? 0.863 0.920 3.714 1.00 97.62 146 VAL A C 1
ATOM 1125 O O . VAL A 1 146 ? 0.450 2.074 3.617 1.00 97.62 146 VAL A O 1
ATOM 1128 N N . TYR A 1 147 ? 0.561 0.142 4.749 1.00 96.94 147 TYR A N 1
ATOM 1129 C CA . TYR A 1 147 ? -0.156 0.620 5.929 1.00 96.94 147 TYR A CA 1
ATOM 1130 C C . TYR A 1 147 ? 0.805 0.756 7.112 1.00 96.94 147 TYR A C 1
ATOM 1132 O O . TYR A 1 147 ? 1.309 -0.235 7.636 1.00 96.94 147 TYR A O 1
ATOM 1140 N N . GLU A 1 148 ? 1.031 1.992 7.548 1.00 94.50 148 GLU A N 1
ATOM 1141 C CA . GLU A 1 148 ? 1.913 2.365 8.660 1.00 94.50 148 GLU A CA 1
ATOM 1142 C C . GLU A 1 148 ? 1.119 2.563 9.946 1.00 94.50 148 GLU A C 1
ATOM 1144 O O . GLU A 1 148 ? 1.105 3.631 10.560 1.00 94.50 148 GLU A O 1
ATOM 1149 N N . GLY A 1 149 ? 0.430 1.509 10.356 1.00 93.00 149 GLY A N 1
ATOM 1150 C CA . GLY A 1 149 ? -0.318 1.504 11.598 1.00 93.00 149 GLY A CA 1
ATOM 1151 C C . GLY A 1 149 ? -0.339 0.131 12.242 1.00 93.00 149 GLY A C 1
ATOM 1152 O O . GLY A 1 149 ? 0.244 -0.834 11.752 1.00 93.00 149 GLY A O 1
ATOM 1153 N N . LYS A 1 150 ? -0.997 0.059 13.395 1.00 93.88 150 LYS A N 1
ATOM 1154 C CA . LYS A 1 150 ? -1.043 -1.147 14.236 1.00 93.88 150 LYS A CA 1
ATOM 1155 C C . LYS A 1 150 ? -2.455 -1.557 14.635 1.00 93.88 150 LYS A C 1
ATOM 1157 O O . LYS A 1 150 ? -2.619 -2.494 15.414 1.00 93.88 150 LYS A O 1
ATOM 1162 N N . ASP A 1 151 ? -3.471 -0.834 14.166 1.00 95.19 151 ASP A N 1
ATOM 1163 C CA . ASP A 1 151 ? -4.851 -1.128 14.526 1.00 95.19 151 ASP A CA 1
ATOM 1164 C C . ASP A 1 151 ? -5.305 -2.402 13.805 1.00 95.19 151 ASP A C 1
ATOM 1166 O O . ASP A 1 151 ? -5.460 -2.434 12.580 1.00 95.19 151 ASP A O 1
ATOM 1170 N N . LYS A 1 152 ? -5.532 -3.465 14.587 1.00 95.38 152 LYS A N 1
ATOM 1171 C CA . LYS A 1 152 ? -5.920 -4.781 14.072 1.00 95.38 152 LYS A CA 1
ATOM 1172 C C . LYS A 1 152 ? -7.154 -4.707 13.177 1.00 95.38 152 LYS A C 1
ATOM 1174 O O . LYS A 1 152 ? -7.220 -5.437 12.195 1.00 95.38 152 LYS A O 1
ATOM 1179 N N . LYS A 1 153 ? -8.098 -3.802 13.455 1.00 96.56 153 LYS A N 1
ATOM 1180 C CA . LYS A 1 153 ? -9.316 -3.680 12.642 1.00 96.56 153 LYS A CA 1
ATOM 1181 C C . LYS A 1 153 ? -9.004 -3.263 11.199 1.00 96.56 153 LYS A C 1
ATOM 1183 O O . LYS A 1 153 ? -9.675 -3.716 10.281 1.00 96.56 153 LYS A O 1
ATOM 1188 N N . TYR A 1 154 ? -7.988 -2.421 10.994 1.00 96.81 154 TYR A N 1
ATOM 1189 C CA . TYR A 1 154 ? -7.579 -1.981 9.662 1.00 96.81 154 TYR A CA 1
ATOM 1190 C C . TYR A 1 154 ? -6.759 -3.062 8.968 1.00 96.81 154 TYR A C 1
ATOM 1192 O O . TYR A 1 154 ? -6.977 -3.313 7.790 1.00 96.81 154 TYR A O 1
ATOM 1200 N N . ILE A 1 155 ? -5.895 -3.762 9.706 1.00 96.75 155 ILE A N 1
ATOM 1201 C CA . ILE A 1 155 ? -5.146 -4.916 9.187 1.00 96.75 155 ILE A CA 1
ATOM 1202 C C . ILE A 1 155 ? -6.112 -6.005 8.697 1.00 96.75 155 ILE A C 1
ATOM 1204 O O . ILE A 1 155 ? -5.981 -6.490 7.578 1.00 96.75 155 ILE A O 1
ATOM 1208 N N . ASP A 1 156 ? -7.123 -6.354 9.496 1.00 97.00 156 ASP A N 1
ATOM 1209 C CA . ASP A 1 156 ? -8.140 -7.343 9.126 1.00 97.00 156 ASP A CA 1
ATOM 1210 C C . ASP A 1 156 ? -8.952 -6.889 7.899 1.00 97.00 156 ASP A C 1
ATOM 1212 O O . ASP A 1 156 ? -9.237 -7.693 7.004 1.00 97.00 156 ASP A O 1
ATOM 1216 N N . GLN A 1 157 ? -9.281 -5.594 7.815 1.00 97.50 157 GLN A N 1
ATOM 1217 C CA . GLN A 1 157 ? -9.966 -5.039 6.651 1.00 97.50 157 GLN A CA 1
ATOM 1218 C C . GLN A 1 157 ? -9.093 -5.095 5.392 1.00 97.50 157 GLN A C 1
ATOM 1220 O O . GLN A 1 157 ? -9.574 -5.511 4.339 1.00 97.50 157 GLN A O 1
ATOM 1225 N N . PHE A 1 158 ? -7.816 -4.720 5.480 1.00 97.75 158 PHE A N 1
ATOM 1226 C CA . PHE A 1 158 ? -6.895 -4.820 4.350 1.00 97.75 158 PHE A CA 1
ATOM 1227 C C . PHE A 1 158 ? -6.697 -6.270 3.919 1.00 97.75 158 PHE A C 1
ATOM 1229 O O . PHE A 1 158 ? -6.766 -6.538 2.727 1.00 97.75 158 PHE A O 1
ATOM 1236 N N . ASN A 1 159 ? -6.576 -7.216 4.852 1.00 96.69 159 ASN A N 1
ATOM 1237 C CA . ASN A 1 159 ? -6.517 -8.640 4.517 1.00 96.69 159 ASN A CA 1
ATOM 1238 C C . ASN A 1 159 ? -7.772 -9.116 3.767 1.00 96.69 159 ASN A C 1
ATOM 1240 O O . ASN A 1 159 ? -7.677 -9.903 2.828 1.00 96.69 159 ASN A O 1
ATOM 1244 N N . THR A 1 160 ? -8.948 -8.609 4.148 1.00 96.69 160 THR A N 1
ATOM 1245 C CA . THR A 1 160 ? -10.222 -8.932 3.488 1.00 96.69 160 THR A CA 1
ATOM 1246 C C . THR A 1 160 ? -10.306 -8.335 2.082 1.00 96.69 160 THR A C 1
ATOM 1248 O O . THR A 1 160 ? -10.722 -9.008 1.142 1.00 96.69 160 THR A O 1
ATOM 1251 N N . THR A 1 161 ? -9.912 -7.070 1.924 1.00 95.56 161 THR A N 1
ATOM 1252 C CA . THR A 1 161 ? -10.047 -6.326 0.665 1.00 95.56 161 THR A CA 1
ATOM 1253 C C . THR A 1 161 ? -8.916 -6.621 -0.318 1.00 95.56 161 THR A C 1
ATOM 1255 O O . THR A 1 161 ? -9.158 -6.808 -1.510 1.00 95.56 161 THR A O 1
ATOM 1258 N N . LEU A 1 162 ? -7.673 -6.621 0.155 1.00 95.56 162 LEU A N 1
ATOM 1259 C CA . LEU A 1 162 ? -6.456 -6.677 -0.657 1.00 95.56 162 LEU A CA 1
ATOM 1260 C C . LEU A 1 162 ? -5.846 -8.083 -0.714 1.00 95.56 162 LEU A C 1
ATOM 1262 O O . LEU A 1 162 ? -5.043 -8.350 -1.603 1.00 95.56 162 LEU A O 1
ATOM 1266 N N . GLY A 1 163 ? -6.257 -8.984 0.181 1.00 94.44 163 GLY A N 1
ATOM 1267 C CA . GLY A 1 163 ? -5.585 -10.259 0.419 1.00 94.44 163 GLY A CA 1
ATOM 1268 C C . GLY A 1 163 ? -4.502 -10.135 1.491 1.00 94.44 163 GLY A C 1
ATOM 1269 O O . GLY A 1 163 ? -4.280 -9.064 2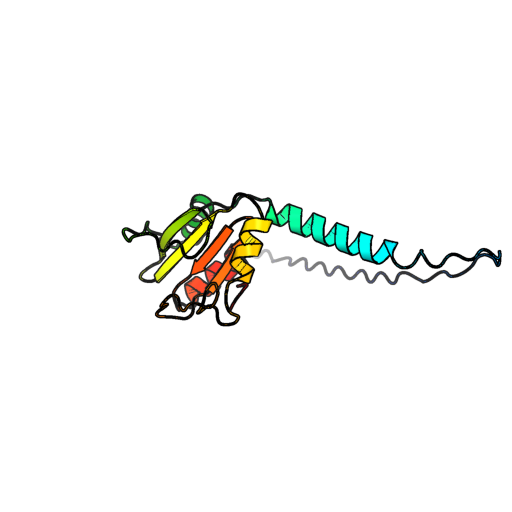.050 1.00 94.44 163 GLY A O 1
ATOM 1270 N N . ASN A 1 164 ? -3.831 -11.246 1.797 1.00 92.25 164 ASN A N 1
ATOM 1271 C CA . ASN A 1 164 ? -2.821 -11.282 2.856 1.00 92.25 164 ASN A CA 1
ATOM 1272 C C . ASN A 1 164 ? -1.643 -10.345 2.564 1.00 92.25 164 ASN A C 1
ATOM 1274 O O . ASN A 1 164 ? -1.226 -10.184 1.415 1.00 92.25 164 ASN A O 1
ATOM 1278 N N . THR A 1 165 ? -1.064 -9.800 3.634 1.00 94.50 165 THR A N 1
ATOM 1279 C CA . THR A 1 165 ? 0.202 -9.064 3.560 1.00 94.50 165 THR A CA 1
ATOM 1280 C C . THR A 1 165 ? 1.301 -9.902 2.896 1.00 94.50 165 THR A C 1
ATOM 1282 O O . THR A 1 165 ? 1.446 -11.097 3.169 1.00 94.50 165 THR A O 1
ATOM 1285 N N . ILE A 1 166 ? 2.087 -9.264 2.029 1.00 94.88 166 ILE A N 1
ATOM 1286 C CA . ILE A 1 166 ? 3.276 -9.865 1.414 1.00 94.88 166 ILE A CA 1
ATOM 1287 C C . ILE A 1 166 ? 4.490 -9.797 2.348 1.00 94.88 166 ILE A C 1
ATOM 1289 O O . ILE A 1 166 ? 5.424 -10.579 2.185 1.00 94.88 166 ILE A O 1
ATOM 1293 N N . ILE A 1 167 ? 4.472 -8.887 3.333 1.00 89.12 167 ILE A N 1
ATOM 1294 C CA . ILE A 1 167 ? 5.519 -8.710 4.348 1.00 89.12 167 ILE A CA 1
ATOM 1295 C C . ILE A 1 167 ? 4.827 -8.380 5.689 1.00 89.12 167 ILE A C 1
ATOM 1297 O O . ILE A 1 167 ? 4.332 -7.260 5.854 1.00 89.12 167 ILE A O 1
ATOM 1301 N N . PRO A 1 168 ? 4.691 -9.359 6.606 1.00 69.81 168 PRO A N 1
ATOM 1302 C CA . PRO A 1 168 ? 3.951 -9.217 7.862 1.00 69.81 168 PRO A CA 1
ATOM 1303 C C . PRO A 1 168 ? 4.723 -8.564 9.005 1.00 69.81 168 PRO A C 1
ATOM 1305 O O . PRO A 1 168 ? 5.974 -8.615 9.070 1.00 69.81 168 PRO A O 1
#

Nearest PDB structures (foldseek):
  3imo-assembly2_D  TM=3.531E-01  e=1.249E+00  Vibrio cholerae O139
  2fm8-assembly1_A  TM=3.469E-01  e=2.688E+00  Salmonella enterica subsp. enterica serovar Typhimurium
  7yq8-assembly1_B  TM=2.707E-01  e=2.220E+00  Homo sapiens
  4r80-assembly2_B  TM=3.221E-01  e=4.204E+00  synthetic construct
  2fm8-assembly1_B  TM=2.879E-01  e=2.522E+00  Salmonella enterica subsp. enterica serovar Typhimurium

pLDDT: mean 80.01, std 21.52, range [33.31, 98.31]

Secondary structure (DSSP, 8-state):
---------------------------------SSHHHHHHHHHHHHHHHHHHHTS---HHHHHHHHHHTT--EEE--SPP---SSSEEEEEEETTEEEEEEE-SSHHHHHHHHTTB-TTSSEETTEE---SS--EEEEETTEEEEEE---HHHHHHHHHHH-S-SB-

Solvent-accessible surface area (backbone atoms only — not comparable to full-atom values): 10321 Å² total; per-residue (Å²): 135,92,84,80,90,81,88,84,84,82,83,84,84,80,87,77,83,81,79,86,83,84,88,84,79,96,70,96,71,94,74,99,68,76,76,62,59,60,57,54,50,54,49,49,52,49,50,51,55,50,46,61,53,23,66,37,85,42,47,75,65,53,55,48,48,55,44,40,74,72,73,43,68,73,40,81,49,90,68,83,86,80,73,89,51,92,34,56,76,48,54,29,27,52,80,91,25,45,35,37,34,27,42,37,100,37,47,65,65,43,49,58,52,57,70,32,44,41,86,67,47,54,24,49,74,86,38,78,74,76,68,93,49,67,32,39,32,33,57,43,42,18,18,44,35,40,34,47,50,81,58,61,71,58,53,53,47,42,36,70,75,51,38,68,58,80,34,107

Organism: NCBI:txid119641

Mean predicted aligned error: 14.07 Å

Sequence (168 aa):
MKRKSILTLTLVSMLSTVVLIGGCNSAKTTDKNAKTNIEQSAEKVKDDVANVGNNIKYTAIDLKNDIVNAGYKLKDSAEGKKEYFKGTETDYMLGNDRVRIYEYDSADKLQADINTISA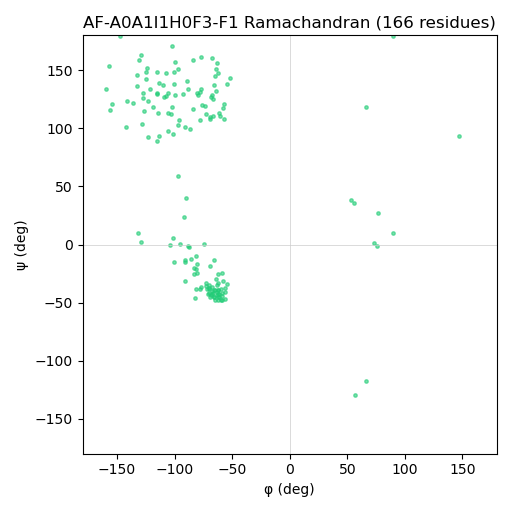NGMSINGADVGYTNKPYYYRKGNSLIVYEGKDKKYIDQFNTTLGNTIIP